Protein AF-A0A524D1U2-F1 (afdb_monomer_lite)

Secondary structure (DSSP, 8-state):
------PPPHHHHHHHHHHHHHHHHHHHHHHHHHHHHHHHHHHHH--TT-HHHHHHHHHHHHHHHHHHHHHHHHHHHHHHTTSSS--HHHHHHHHHHHHHHHHHHHHHHHHHHHHHHHHHHHH-

Sequence (124 aa):
MVKMKYDFGPAEDKIIDGVGIRGLLIGILLIVIAVVDTVHNVLVTGNLYNVHLILSTVQNVLVVVIAIAFILPFADYRQIAKTEGKDIDELMEGMEKMTAGFLLIIIATILTIITEIVRLAVTL

Foldseek 3Di:
DPPPADWDDPVVLVVQLVQLVVQLVVLVVQLVVLVVVLVVLCVVVVDPPPPLSVVSNVLSVLSNVLSVQLNVLSPQSNVLSVDPRHHVVSNVVSVVSNVVSVVSVVVSVVVVVVVVVVVVVVVD

Radius of gyration: 19.48 Å; chains: 1; bounding box: 46×33×58 Å

Structure (mmCIF, N/CA/C/O backbone):
data_AF-A0A524D1U2-F1
#
_entry.id   AF-A0A524D1U2-F1
#
loop_
_atom_site.group_PDB
_atom_site.id
_atom_site.type_symbol
_atom_site.label_atom_id
_atom_site.label_alt_id
_atom_site.label_comp_id
_atom_site.label_asym_id
_atom_site.label_entity_id
_atom_site.label_seq_id
_atom_site.pdbx_PDB_ins_code
_atom_site.Cartn_x
_atom_site.Cartn_y
_atom_site.Cartn_z
_atom_site.occupancy
_atom_site.B_iso_or_equiv
_atom_site.auth_seq_id
_atom_site.auth_comp_id
_atom_site.auth_asym_id
_atom_site.auth_atom_id
_atom_site.pdbx_PDB_model_num
ATOM 1 N N . MET A 1 1 ? -22.165 21.365 25.830 1.00 43.34 1 MET A N 1
ATOM 2 C CA . MET A 1 1 ? -22.985 20.172 25.527 1.00 43.34 1 MET A CA 1
ATOM 3 C C . MET A 1 1 ? -22.104 18.962 25.756 1.00 43.34 1 MET A C 1
ATOM 5 O O . MET A 1 1 ? -21.024 18.920 25.184 1.00 43.34 1 MET A O 1
ATOM 9 N N . VAL A 1 2 ? -22.495 18.049 26.644 1.00 45.88 2 VAL A N 1
ATOM 10 C CA . VAL A 1 2 ? -21.769 16.786 26.844 1.00 45.88 2 VAL A CA 1
ATOM 11 C C . VAL A 1 2 ? -22.022 15.946 25.591 1.00 45.88 2 VAL A C 1
ATOM 13 O O . VAL A 1 2 ? -23.159 15.532 25.375 1.00 45.88 2 VAL A O 1
ATOM 16 N N . LYS A 1 3 ? -21.018 15.776 24.717 1.00 52.34 3 LYS A N 1
ATOM 17 C CA . LYS A 1 3 ? -21.092 14.779 23.639 1.00 52.34 3 LYS A CA 1
ATOM 18 C C . LYS A 1 3 ? -21.228 13.423 24.333 1.00 52.34 3 LYS A C 1
ATOM 20 O O . LYS A 1 3 ? -20.311 13.010 25.039 1.00 52.34 3 LYS A O 1
ATOM 25 N N . MET A 1 4 ? -22.388 12.778 24.218 1.00 52.88 4 MET A N 1
ATOM 26 C CA . MET A 1 4 ? -22.487 11.365 24.570 1.00 52.88 4 MET A CA 1
ATOM 27 C C . MET A 1 4 ? -21.624 10.626 23.552 1.00 52.88 4 MET A C 1
ATOM 29 O O . MET A 1 4 ? -21.999 10.572 22.384 1.00 52.88 4 MET A O 1
ATOM 33 N N . LYS A 1 5 ? -20.450 10.150 23.980 1.00 61.94 5 LYS A N 1
ATOM 34 C CA . LYS A 1 5 ? -19.606 9.280 23.160 1.00 61.94 5 LYS A CA 1
ATOM 35 C C . LYS A 1 5 ? -20.444 8.071 22.753 1.00 61.94 5 LYS A C 1
ATOM 37 O O . LYS A 1 5 ? -20.961 7.368 23.622 1.00 61.94 5 LYS A O 1
ATOM 42 N N . TYR A 1 6 ? -20.644 7.896 21.452 1.00 68.56 6 TYR A N 1
ATOM 43 C CA . TYR A 1 6 ? -21.318 6.721 20.917 1.00 68.56 6 TYR A CA 1
ATOM 44 C C . TYR A 1 6 ? -20.345 5.547 20.964 1.00 68.56 6 TYR A C 1
ATOM 46 O O . TYR A 1 6 ? -19.354 5.553 20.240 1.00 68.56 6 TYR A O 1
ATOM 54 N N . ASP A 1 7 ? -20.622 4.558 21.810 1.00 75.25 7 ASP A N 1
ATOM 55 C CA . ASP A 1 7 ? -19.792 3.360 21.898 1.00 75.25 7 ASP A CA 1
ATOM 56 C C . ASP A 1 7 ? -20.261 2.322 20.873 1.00 75.25 7 ASP A C 1
ATOM 58 O O . ASP A 1 7 ? -21.444 1.964 20.840 1.00 75.25 7 ASP A O 1
ATOM 62 N N . PHE A 1 8 ? -19.343 1.868 20.018 1.00 79.81 8 PHE A N 1
ATOM 63 C CA . PHE A 1 8 ? -19.668 0.922 18.953 1.00 79.81 8 PHE A CA 1
ATOM 64 C C . PHE A 1 8 ? -20.047 -0.444 19.531 1.00 79.81 8 PHE A C 1
ATOM 66 O O . PHE A 1 8 ? -19.413 -0.970 20.446 1.00 79.81 8 PHE A O 1
ATOM 73 N N . GLY A 1 9 ? -21.082 -1.050 18.958 1.00 85.12 9 GLY A N 1
ATOM 74 C CA . GLY A 1 9 ? -21.502 -2.398 19.303 1.00 85.12 9 GLY A CA 1
ATOM 75 C C . GLY A 1 9 ? -20.590 -3.479 18.698 1.00 85.12 9 GLY A C 1
ATOM 76 O O . GLY A 1 9 ? -19.883 -3.241 17.714 1.00 85.12 9 GLY A O 1
ATOM 77 N N . PRO A 1 10 ? -20.691 -4.737 19.172 1.00 86.81 10 PRO A N 1
ATOM 78 C CA . PRO A 1 10 ? -19.849 -5.843 18.693 1.00 86.81 10 PRO A CA 1
ATOM 79 C C . PRO A 1 10 ? -19.935 -6.108 17.180 1.00 86.81 10 PRO A C 1
ATOM 81 O O . PRO A 1 10 ? -18.997 -6.621 16.568 1.00 86.81 10 PRO A O 1
ATOM 84 N N . ALA A 1 11 ? -21.079 -5.798 16.563 1.00 88.56 11 ALA A N 1
ATOM 85 C CA . ALA A 1 11 ? -21.272 -5.952 15.125 1.00 88.56 11 ALA A CA 1
ATOM 86 C C . ALA A 1 11 ? -20.503 -4.892 14.320 1.00 88.56 11 ALA A C 1
ATOM 88 O O . ALA A 1 11 ? -19.917 -5.215 13.287 1.00 88.56 11 ALA A O 1
ATOM 89 N N . GLU A 1 12 ? -20.487 -3.650 14.801 1.00 86.75 12 GLU A N 1
ATOM 90 C CA . GLU A 1 12 ? -19.806 -2.521 14.164 1.00 86.75 12 GLU A CA 1
ATOM 91 C C . GLU A 1 12 ? -18.290 -2.700 14.265 1.00 86.75 12 GLU A C 1
ATOM 93 O O . GLU A 1 12 ? -17.594 -2.614 13.255 1.00 86.75 12 GL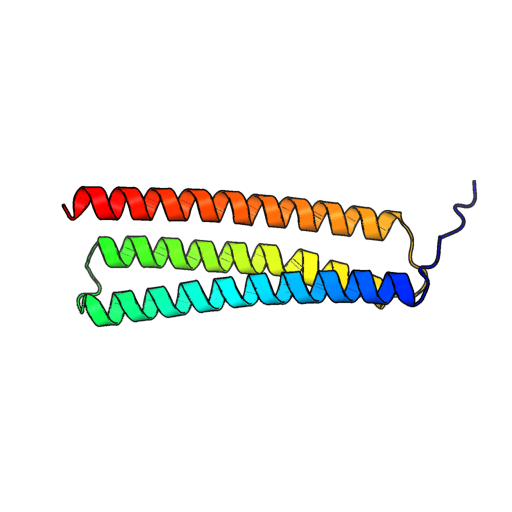U A O 1
ATOM 98 N N . ASP A 1 13 ? -17.798 -3.116 15.432 1.00 88.19 13 ASP A N 1
ATOM 99 C CA . ASP A 1 13 ? -16.389 -3.457 15.648 1.00 88.19 13 ASP A CA 1
ATOM 100 C C . ASP A 1 13 ? -15.880 -4.515 14.677 1.00 88.19 13 ASP A C 1
ATOM 102 O O . ASP A 1 13 ? -14.792 -4.395 14.112 1.00 88.19 13 ASP A O 1
ATOM 106 N N . LYS A 1 14 ? -16.689 -5.551 14.437 1.00 90.50 14 LYS A N 1
ATOM 107 C CA . LYS A 1 14 ? -16.349 -6.611 13.488 1.00 90.50 14 LYS A CA 1
ATOM 108 C C . LYS A 1 14 ? -16.256 -6.086 12.053 1.00 90.50 14 LYS A C 1
ATOM 110 O O . LYS A 1 14 ? -15.431 -6.575 11.280 1.00 90.50 14 LYS A O 1
ATOM 115 N N . ILE A 1 15 ? -17.098 -5.121 11.680 1.00 90.69 15 ILE A N 1
ATOM 116 C CA . ILE A 1 15 ? -17.046 -4.483 10.359 1.00 90.69 15 ILE A CA 1
ATOM 117 C C . ILE A 1 15 ? -15.781 -3.630 10.246 1.00 90.69 15 ILE A C 1
ATOM 119 O O . ILE A 1 15 ? -15.049 -3.784 9.268 1.00 90.69 15 ILE A O 1
ATOM 123 N N . ILE A 1 16 ? -15.496 -2.797 11.248 1.00 89.25 16 ILE A N 1
ATOM 124 C CA . ILE A 1 16 ? -14.317 -1.919 11.291 1.00 89.25 16 ILE A CA 1
ATOM 125 C C . ILE A 1 16 ? -13.028 -2.754 11.222 1.00 89.25 16 ILE A C 1
ATOM 127 O O . ILE A 1 16 ? -12.185 -2.519 10.353 1.00 89.25 16 ILE A O 1
ATOM 131 N N . ASP A 1 17 ? -12.903 -3.796 12.054 1.00 90.94 17 ASP A N 1
ATOM 132 C CA . ASP A 1 17 ? -11.749 -4.708 12.038 1.00 90.94 17 ASP A CA 1
ATOM 133 C C . ASP A 1 17 ? -11.623 -5.432 10.689 1.00 90.94 17 ASP A C 1
ATOM 135 O O . ASP A 1 17 ? -10.533 -5.513 10.120 1.00 90.94 17 ASP A O 1
ATOM 139 N N . GLY A 1 18 ? -12.743 -5.892 10.121 1.00 93.06 18 GLY A N 1
ATOM 140 C CA . GLY A 1 18 ? -12.773 -6.551 8.817 1.00 93.06 18 GLY A CA 1
ATOM 141 C C . GLY A 1 18 ? -12.335 -5.646 7.661 1.00 93.06 18 GLY A C 1
ATOM 142 O O . GLY A 1 18 ? -11.598 -6.088 6.777 1.00 93.06 18 GLY A O 1
ATOM 143 N N . VAL A 1 19 ? -12.757 -4.380 7.661 1.00 91.94 19 VAL A N 1
ATOM 144 C CA . VAL A 1 19 ? -12.325 -3.372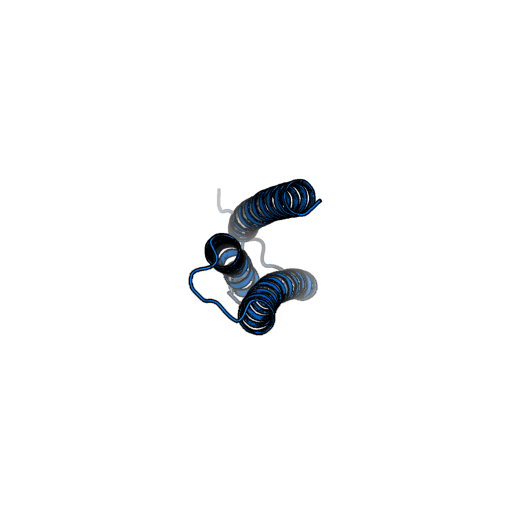 6.679 1.00 91.94 19 VAL A CA 1
ATOM 145 C C . VAL A 1 19 ? -10.834 -3.077 6.839 1.00 91.94 19 VAL A C 1
ATOM 147 O O . VAL A 1 19 ? -10.106 -3.103 5.845 1.00 91.94 19 VAL A O 1
ATOM 150 N N . GLY A 1 20 ? -10.368 -2.898 8.079 1.00 90.81 20 GLY A N 1
ATOM 151 C CA . GLY A 1 20 ? -8.952 -2.737 8.402 1.00 90.81 20 GLY A CA 1
ATOM 152 C C . GLY A 1 20 ? -8.102 -3.883 7.846 1.00 90.81 20 GLY A C 1
ATOM 153 O O . GLY A 1 20 ? -7.175 -3.654 7.072 1.00 90.81 20 GLY A O 1
ATOM 154 N N . ILE A 1 21 ? -8.463 -5.136 8.147 1.00 93.50 21 ILE A N 1
ATOM 155 C CA . ILE A 1 21 ? -7.746 -6.330 7.664 1.00 93.50 21 ILE A CA 1
ATOM 156 C C . ILE A 1 21 ? -7.691 -6.385 6.135 1.00 93.50 21 ILE A C 1
ATOM 158 O O . ILE A 1 21 ? -6.638 -6.682 5.573 1.00 93.50 21 ILE A O 1
ATOM 162 N N . ARG A 1 22 ? -8.798 -6.096 5.443 1.00 93.19 22 ARG A N 1
ATOM 163 C CA . ARG A 1 22 ? -8.831 -6.129 3.973 1.00 93.19 22 ARG A CA 1
ATOM 164 C C . ARG A 1 22 ? -7.876 -5.109 3.359 1.00 93.19 22 ARG A C 1
ATOM 166 O O . ARG A 1 22 ? -7.159 -5.462 2.428 1.00 93.19 22 ARG A O 1
ATOM 173 N N . GLY A 1 23 ? -7.822 -3.886 3.883 1.00 91.19 23 GLY A N 1
ATOM 174 C CA . GLY A 1 23 ? -6.866 -2.892 3.389 1.00 91.19 23 GLY A CA 1
ATOM 175 C C . GLY A 1 23 ? -5.415 -3.267 3.676 1.00 91.19 23 GLY A C 1
ATOM 176 O O . GLY A 1 23 ? -4.574 -3.161 2.787 1.00 91.19 23 GLY A O 1
ATOM 177 N N . LEU A 1 24 ? -5.129 -3.816 4.861 1.00 92.88 24 LEU A N 1
ATOM 178 C CA . LEU A 1 24 ? -3.799 -4.352 5.173 1.00 92.88 24 LEU A CA 1
ATOM 179 C C . LEU A 1 24 ? -3.375 -5.429 4.163 1.00 92.88 24 LEU A C 1
ATOM 181 O O . LEU A 1 24 ? -2.259 -5.386 3.648 1.00 92.88 24 LEU A O 1
ATOM 185 N N . LEU A 1 25 ? -4.273 -6.366 3.837 1.00 93.81 25 LEU A N 1
ATOM 186 C CA . LEU A 1 25 ? -4.010 -7.420 2.854 1.00 93.81 25 LEU A CA 1
ATOM 187 C C . LEU A 1 25 ? -3.755 -6.860 1.450 1.00 93.81 25 LEU A C 1
ATOM 189 O O . LEU A 1 25 ? -2.849 -7.338 0.773 1.00 93.81 25 LEU A O 1
ATOM 193 N N . ILE A 1 26 ? -4.508 -5.841 1.025 1.00 92.00 26 ILE A N 1
ATOM 194 C CA . ILE A 1 26 ? -4.295 -5.172 -0.268 1.00 92.00 26 ILE A CA 1
ATOM 195 C C . ILE A 1 26 ? -2.907 -4.529 -0.315 1.00 92.00 26 ILE A C 1
ATOM 197 O O . ILE A 1 26 ? -2.171 -4.731 -1.278 1.00 92.00 26 ILE A O 1
ATOM 201 N N . GLY A 1 27 ? -2.517 -3.798 0.731 1.00 92.12 27 GLY A N 1
ATOM 202 C CA . GLY A 1 27 ? -1.193 -3.187 0.796 1.00 92.12 27 GLY A CA 1
ATOM 203 C C . GLY A 1 27 ? -0.065 -4.222 0.758 1.00 92.12 27 GLY A C 1
ATOM 204 O O . GLY A 1 27 ? 0.885 -4.074 -0.007 1.00 92.12 27 GLY A O 1
ATOM 205 N N . ILE A 1 28 ? -0.192 -5.314 1.518 1.00 94.69 28 ILE A N 1
ATOM 206 C CA . ILE A 1 28 ? 0.782 -6.417 1.494 1.00 94.69 28 ILE A CA 1
ATOM 207 C C . ILE A 1 28 ? 0.865 -7.035 0.094 1.00 94.69 28 ILE A C 1
ATOM 209 O O . ILE A 1 28 ? 1.963 -7.285 -0.400 1.00 94.69 28 ILE A O 1
ATOM 213 N N . LEU A 1 29 ? -0.274 -7.251 -0.567 1.00 94.31 29 LEU A N 1
ATOM 214 C CA . LEU A 1 29 ? -0.315 -7.803 -1.919 1.00 94.31 29 LEU A CA 1
ATOM 215 C C . LEU A 1 29 ? 0.431 -6.909 -2.920 1.00 94.31 29 LEU A C 1
ATOM 217 O O . LEU A 1 29 ? 1.202 -7.425 -3.725 1.00 94.31 29 LEU A O 1
ATOM 221 N N . LEU A 1 30 ? 0.260 -5.586 -2.843 1.00 91.81 30 LEU A N 1
ATOM 222 C CA . LEU A 1 30 ? 0.983 -4.634 -3.694 1.00 91.81 30 LEU A CA 1
ATOM 223 C C . LEU A 1 30 ? 2.500 -4.709 -3.487 1.00 91.81 30 LEU A C 1
ATOM 225 O O . LEU A 1 30 ? 3.250 -4.705 -4.463 1.00 91.81 30 LEU A O 1
ATOM 229 N N . ILE A 1 31 ? 2.955 -4.838 -2.236 1.00 94.31 31 ILE A N 1
ATOM 230 C CA . ILE A 1 31 ? 4.380 -5.022 -1.923 1.00 94.31 31 ILE A CA 1
ATOM 231 C C . ILE A 1 31 ? 4.897 -6.319 -2.550 1.00 94.31 31 ILE A C 1
ATOM 233 O O . ILE A 1 31 ? 5.940 -6.314 -3.200 1.00 94.31 31 ILE A O 1
ATOM 237 N N . VAL A 1 32 ? 4.164 -7.425 -2.391 1.00 94.62 32 VAL A N 1
ATOM 238 C CA . VAL A 1 32 ? 4.549 -8.723 -2.964 1.00 94.62 32 VAL A CA 1
ATOM 239 C C . VAL A 1 32 ? 4.645 -8.639 -4.487 1.00 94.62 32 VAL A C 1
ATOM 241 O O . VAL A 1 32 ? 5.633 -9.105 -5.048 1.00 94.62 32 VAL A O 1
ATOM 244 N N . ILE A 1 33 ? 3.673 -8.010 -5.153 1.00 91.12 33 ILE A N 1
ATOM 245 C CA . ILE A 1 33 ? 3.682 -7.828 -6.611 1.00 91.12 33 ILE A CA 1
ATOM 246 C C . ILE A 1 33 ? 4.913 -7.028 -7.053 1.00 91.12 33 ILE A C 1
ATOM 248 O O . ILE A 1 33 ? 5.633 -7.477 -7.941 1.00 91.12 33 ILE A O 1
ATOM 252 N N . ALA A 1 34 ? 5.201 -5.894 -6.409 1.00 90.56 34 ALA A N 1
ATOM 253 C CA . ALA A 1 34 ? 6.347 -5.050 -6.754 1.00 90.56 34 ALA A CA 1
ATOM 254 C C . ALA A 1 34 ? 7.695 -5.772 -6.558 1.00 90.56 34 ALA A C 1
ATOM 256 O O . ALA A 1 34 ? 8.615 -5.635 -7.369 1.00 90.56 34 ALA A O 1
ATOM 257 N N . VAL A 1 35 ? 7.818 -6.576 -5.495 1.00 91.06 35 VAL A N 1
ATOM 258 C CA . VAL A 1 35 ? 9.016 -7.390 -5.243 1.00 91.06 35 VAL A CA 1
ATOM 259 C C . VAL A 1 35 ? 9.163 -8.482 -6.301 1.00 91.06 35 VAL A C 1
ATOM 261 O O . VAL A 1 35 ? 10.248 -8.641 -6.859 1.00 91.06 35 VAL A O 1
ATOM 264 N N . VAL A 1 36 ? 8.088 -9.214 -6.605 1.00 92.00 36 VAL A N 1
ATOM 265 C CA . VAL A 1 36 ? 8.097 -10.275 -7.625 1.00 92.00 36 VAL A CA 1
ATOM 266 C C . VAL A 1 36 ? 8.453 -9.710 -8.998 1.00 92.00 36 VAL A C 1
ATOM 268 O O . VAL A 1 36 ? 9.300 -10.286 -9.678 1.00 92.00 36 VAL A O 1
ATOM 271 N N . ASP A 1 37 ? 7.875 -8.572 -9.383 1.00 87.94 37 ASP A N 1
ATOM 272 C CA . ASP A 1 37 ? 8.187 -7.908 -10.651 1.00 87.94 37 ASP A CA 1
ATOM 273 C C . ASP A 1 37 ? 9.653 -7.450 -10.717 1.00 87.94 37 ASP A C 1
ATOM 275 O O . ASP A 1 37 ? 10.343 -7.681 -11.710 1.00 87.94 37 ASP A O 1
ATOM 279 N N . THR A 1 38 ? 10.183 -6.888 -9.627 1.00 88.50 38 THR A N 1
ATOM 280 C CA . THR A 1 38 ? 11.602 -6.506 -9.551 1.00 88.50 38 THR A CA 1
ATOM 281 C C . THR A 1 38 ? 12.513 -7.719 -9.741 1.00 88.50 38 THR A C 1
ATOM 283 O O . THR A 1 38 ? 13.436 -7.680 -10.555 1.00 88.50 38 THR A O 1
ATOM 286 N N . VAL A 1 39 ? 12.240 -8.823 -9.039 1.00 88.19 39 VAL A N 1
ATOM 287 C CA . VAL A 1 39 ? 13.012 -10.069 -9.174 1.00 88.19 39 VAL A CA 1
ATOM 288 C C . VAL A 1 39 ? 12.918 -10.616 -10.598 1.00 88.19 39 VAL A C 1
ATOM 290 O O . VAL A 1 39 ? 13.937 -10.990 -11.177 1.00 88.19 39 VAL A O 1
ATOM 293 N N . HIS A 1 40 ? 11.721 -10.626 -11.187 1.00 85.31 40 HIS A N 1
ATOM 294 C CA . HIS A 1 40 ? 11.512 -11.067 -12.562 1.00 85.31 40 HIS A CA 1
ATOM 295 C C . HIS A 1 40 ? 12.342 -10.240 -13.552 1.00 85.31 40 HIS A C 1
ATOM 297 O O . HIS A 1 40 ? 13.086 -10.807 -14.353 1.00 85.31 40 HIS A O 1
ATOM 303 N N . ASN A 1 41 ? 12.286 -8.910 -13.455 1.00 82.00 41 ASN A N 1
ATOM 304 C CA . ASN A 1 41 ? 13.028 -8.020 -14.343 1.00 82.00 41 ASN A CA 1
ATOM 305 C C . ASN A 1 41 ? 14.548 -8.221 -14.225 1.00 82.00 41 ASN A C 1
ATOM 307 O O . ASN A 1 41 ? 15.229 -8.266 -15.253 1.00 82.00 41 ASN A O 1
ATOM 311 N N . VAL A 1 42 ? 15.079 -8.407 -13.009 1.00 83.62 42 VAL A N 1
ATOM 312 C CA . VAL A 1 42 ? 16.508 -8.700 -12.783 1.00 83.62 42 VAL A CA 1
ATOM 313 C C . VAL A 1 42 ? 16.914 -10.024 -13.438 1.00 83.62 42 VAL A C 1
ATOM 315 O O . VAL A 1 42 ? 17.937 -10.080 -14.122 1.00 83.62 42 VAL A O 1
ATOM 318 N N . LEU A 1 43 ? 16.111 -11.078 -13.262 1.00 84.00 43 LEU A N 1
ATOM 319 C CA . LEU A 1 43 ? 16.400 -12.406 -13.810 1.00 84.00 43 LEU A CA 1
ATOM 320 C C . LEU A 1 43 ? 16.340 -12.440 -15.342 1.00 84.00 43 LEU A C 1
ATOM 322 O O . LEU A 1 43 ? 17.151 -13.122 -15.964 1.00 84.00 43 LEU A O 1
ATOM 326 N N . VAL A 1 44 ? 15.397 -11.716 -15.951 1.00 81.25 44 VAL A N 1
ATOM 327 C CA . VAL A 1 44 ? 15.195 -11.722 -17.409 1.00 81.25 44 VAL A CA 1
ATOM 328 C C . VAL A 1 44 ? 16.224 -10.861 -18.136 1.00 81.25 44 VAL A C 1
ATOM 330 O O . VAL A 1 44 ? 16.726 -11.267 -19.181 1.00 81.25 44 VAL A O 1
ATOM 333 N N . THR A 1 45 ? 16.549 -9.672 -17.619 1.00 77.31 45 THR A N 1
ATOM 334 C CA . THR A 1 45 ? 17.465 -8.767 -18.335 1.00 77.31 45 THR A CA 1
ATOM 335 C C . THR A 1 45 ? 18.935 -9.131 -18.167 1.00 77.31 45 THR A C 1
ATOM 337 O O . THR A 1 45 ? 19.722 -8.818 -19.058 1.00 77.31 45 THR A O 1
ATOM 340 N N . GLY A 1 46 ? 19.336 -9.748 -17.047 1.00 70.06 46 GLY A N 1
ATOM 341 C CA . GLY A 1 46 ? 20.720 -10.179 -16.789 1.00 70.06 46 GLY A CA 1
ATOM 342 C C . GLY A 1 46 ? 21.774 -9.057 -16.764 1.00 70.06 46 GLY A C 1
ATOM 343 O O . GLY A 1 46 ? 22.951 -9.322 -16.530 1.00 70.06 46 GLY A O 1
ATOM 344 N N . ASN A 1 47 ? 21.372 -7.802 -16.992 1.00 73.19 47 ASN A N 1
ATOM 345 C CA . ASN A 1 47 ? 22.229 -6.629 -17.065 1.00 73.19 47 ASN A CA 1
ATOM 346 C C . ASN A 1 47 ? 21.670 -5.527 -16.160 1.00 73.19 47 ASN A C 1
ATOM 348 O O . ASN A 1 47 ? 20.689 -4.860 -16.496 1.00 73.19 47 ASN A O 1
ATOM 352 N N . LEU A 1 48 ? 22.346 -5.315 -15.030 1.00 66.88 48 LEU A N 1
ATOM 353 C CA . LEU A 1 48 ? 21.955 -4.351 -14.001 1.00 66.88 48 LEU A CA 1
ATOM 354 C C . LEU A 1 48 ? 22.014 -2.885 -14.468 1.00 66.88 48 LEU A C 1
ATOM 356 O O . LEU A 1 48 ? 21.424 -2.018 -13.831 1.00 66.88 48 LEU A O 1
ATOM 360 N N . TYR A 1 49 ? 22.690 -2.606 -15.587 1.00 69.56 49 TYR A N 1
ATOM 361 C CA . TYR A 1 49 ? 22.823 -1.264 -16.162 1.00 69.56 49 TYR A CA 1
ATOM 362 C C . TYR A 1 49 ? 21.811 -0.978 -17.271 1.00 69.56 49 TYR A C 1
ATOM 364 O O . TYR A 1 49 ? 21.894 0.052 -17.942 1.00 69.56 49 TYR A O 1
ATOM 372 N N . ASN A 1 50 ? 20.846 -1.873 -17.486 1.00 76.38 50 ASN A N 1
ATOM 373 C CA . ASN A 1 50 ? 19.762 -1.604 -18.410 1.00 76.38 50 ASN A CA 1
ATOM 374 C C . ASN A 1 50 ? 18.888 -0.465 -17.853 1.00 76.38 50 ASN A C 1
ATOM 376 O O . ASN A 1 50 ? 18.281 -0.603 -16.792 1.00 76.38 50 ASN A O 1
ATOM 380 N N . VAL A 1 51 ? 18.803 0.651 -18.585 1.00 74.25 51 VAL A N 1
ATOM 381 C CA . VAL A 1 51 ? 17.966 1.816 -18.236 1.00 74.25 51 VAL A CA 1
ATOM 382 C C . VAL A 1 51 ? 16.529 1.392 -17.924 1.00 74.25 51 VAL A C 1
ATOM 384 O O . VAL A 1 51 ? 15.909 1.931 -17.011 1.00 74.25 51 VAL A O 1
ATOM 387 N N . HIS A 1 52 ? 16.021 0.375 -18.622 1.00 72.44 52 HIS A N 1
ATOM 388 C CA . HIS A 1 52 ? 14.693 -0.167 -18.382 1.00 72.44 52 HIS A CA 1
ATOM 389 C C . HIS A 1 52 ? 14.552 -0.817 -16.997 1.00 72.44 52 HIS A C 1
ATOM 391 O O . HIS A 1 52 ? 13.579 -0.550 -16.298 1.00 72.44 52 HIS A O 1
ATOM 397 N N . LEU A 1 53 ? 15.546 -1.608 -16.578 1.00 77.25 53 LEU A N 1
ATOM 398 C CA . LEU A 1 53 ? 15.570 -2.225 -15.251 1.00 77.25 53 LEU A CA 1
ATOM 399 C C . LEU A 1 53 ? 15.652 -1.165 -14.148 1.00 77.25 53 LEU A C 1
ATOM 401 O O . LEU A 1 53 ? 15.008 -1.297 -13.111 1.00 77.25 53 LEU A O 1
ATOM 405 N N . ILE A 1 54 ? 16.431 -0.104 -14.369 1.00 80.25 54 ILE A N 1
ATOM 406 C CA . ILE A 1 54 ? 16.555 0.998 -13.409 1.00 80.25 54 ILE A CA 1
ATOM 407 C C . ILE A 1 54 ? 15.202 1.701 -13.241 1.00 80.25 54 ILE A C 1
ATOM 409 O O . ILE A 1 54 ? 14.757 1.902 -12.112 1.00 80.25 54 ILE A O 1
ATOM 413 N N . LEU A 1 55 ? 14.523 2.029 -14.344 1.00 80.00 55 LEU A N 1
ATOM 414 C CA . LEU A 1 55 ? 13.214 2.687 -14.309 1.00 80.00 55 LEU A CA 1
ATOM 415 C C . LEU A 1 55 ? 12.137 1.809 -13.656 1.00 80.00 55 LEU A C 1
ATOM 417 O O . LEU A 1 55 ? 11.408 2.303 -12.794 1.00 80.00 55 LEU A O 1
ATOM 421 N N . SER A 1 56 ? 12.064 0.518 -14.000 1.00 81.00 56 SER A N 1
ATOM 422 C CA . SER A 1 56 ? 11.093 -0.397 -13.384 1.00 81.00 56 SER A CA 1
ATOM 423 C C . SER A 1 56 ? 11.370 -0.605 -11.895 1.00 81.00 56 SER A C 1
ATOM 425 O O . SER A 1 56 ? 10.445 -0.592 -11.087 1.00 81.00 56 SER A O 1
ATOM 427 N N . THR A 1 57 ? 12.642 -0.687 -11.496 1.00 85.62 57 THR A N 1
ATOM 428 C CA . THR A 1 57 ? 13.023 -0.792 -10.080 1.00 85.62 57 THR A CA 1
ATOM 429 C C . THR A 1 57 ? 12.607 0.454 -9.300 1.00 85.62 57 THR A C 1
ATOM 431 O O . THR A 1 57 ? 12.015 0.333 -8.230 1.00 85.62 57 THR A O 1
ATOM 434 N N . VAL A 1 58 ? 12.859 1.657 -9.829 1.00 87.06 58 VAL A N 1
ATOM 435 C CA . VAL A 1 58 ? 12.430 2.914 -9.188 1.00 87.06 58 VAL A CA 1
ATOM 436 C C . VAL A 1 58 ? 10.907 2.965 -9.048 1.00 87.06 58 VAL A C 1
ATOM 438 O O . VAL A 1 58 ? 10.402 3.312 -7.980 1.00 87.06 58 VAL A O 1
ATOM 441 N N . GLN A 1 59 ? 10.170 2.570 -10.086 1.00 86.12 59 GLN A N 1
ATOM 442 C CA . GLN A 1 59 ? 8.713 2.475 -10.027 1.00 86.12 59 GLN A CA 1
ATOM 443 C C . GLN A 1 59 ? 8.246 1.482 -8.956 1.00 86.12 59 GLN A C 1
ATOM 445 O O . GLN A 1 59 ? 7.382 1.822 -8.151 1.00 86.12 59 GLN A O 1
ATOM 450 N N . ASN A 1 60 ? 8.830 0.286 -8.892 1.00 89.44 60 ASN A N 1
ATOM 451 C CA . ASN A 1 60 ? 8.466 -0.722 -7.897 1.00 89.44 60 ASN A CA 1
ATOM 452 C C . ASN A 1 60 ? 8.766 -0.256 -6.469 1.00 89.44 60 ASN A C 1
ATOM 454 O O . ASN A 1 60 ? 7.961 -0.488 -5.567 1.00 89.44 60 ASN A O 1
ATOM 458 N N . VAL A 1 61 ? 9.864 0.475 -6.256 1.00 91.44 61 VAL A N 1
ATOM 459 C CA . VAL A 1 61 ? 10.149 1.119 -4.964 1.00 91.44 61 VAL A CA 1
ATOM 460 C C . VAL A 1 61 ? 9.058 2.132 -4.609 1.00 91.44 61 VAL A C 1
ATOM 462 O O . VAL A 1 61 ? 8.576 2.129 -3.478 1.00 91.44 61 VAL A O 1
ATOM 465 N N . LEU A 1 62 ? 8.613 2.961 -5.559 1.00 89.81 62 LEU A N 1
ATOM 466 C CA . LEU A 1 62 ? 7.508 3.898 -5.328 1.00 89.81 62 LEU A CA 1
ATOM 467 C C . LEU A 1 62 ? 6.201 3.173 -4.987 1.00 89.81 62 LEU A C 1
ATOM 469 O O . LEU A 1 62 ? 5.509 3.583 -4.057 1.00 89.81 62 LEU A O 1
ATOM 473 N N . VAL A 1 63 ? 5.885 2.075 -5.679 1.00 90.31 63 VAL A N 1
ATOM 474 C CA . VAL A 1 63 ? 4.711 1.243 -5.373 1.00 90.31 63 VAL A CA 1
ATOM 475 C C . VAL A 1 63 ? 4.793 0.693 -3.950 1.00 90.31 63 VAL A C 1
ATOM 477 O O . VAL A 1 63 ? 3.804 0.762 -3.224 1.00 90.31 63 VAL A O 1
ATOM 480 N N . VAL A 1 64 ? 5.962 0.219 -3.509 1.00 92.94 64 VAL A N 1
ATOM 481 C CA . VAL A 1 64 ? 6.168 -0.246 -2.127 1.00 92.94 64 VAL A CA 1
ATOM 482 C C . VAL A 1 64 ? 5.951 0.885 -1.122 1.00 92.94 64 VAL A C 1
ATOM 484 O O . VAL A 1 64 ? 5.243 0.692 -0.136 1.00 92.94 64 VAL A O 1
ATOM 487 N N . VAL A 1 65 ? 6.505 2.076 -1.369 1.00 92.81 65 VAL A N 1
ATOM 488 C CA . VAL A 1 65 ? 6.316 3.244 -0.490 1.00 92.81 65 VAL A CA 1
ATOM 489 C C . VAL A 1 65 ? 4.836 3.615 -0.384 1.00 92.81 65 VAL A C 1
ATOM 491 O O . VAL A 1 65 ? 4.334 3.834 0.718 1.00 92.81 65 VAL A O 1
ATOM 494 N N . ILE A 1 66 ? 4.118 3.633 -1.508 1.00 91.69 66 ILE A N 1
ATOM 495 C CA . ILE A 1 66 ? 2.685 3.940 -1.537 1.00 91.69 66 ILE A CA 1
ATOM 496 C C . ILE A 1 66 ? 1.875 2.846 -0.839 1.00 91.69 66 ILE A C 1
ATOM 498 O O . ILE A 1 66 ? 0.960 3.156 -0.079 1.00 91.69 66 ILE A O 1
ATOM 502 N N . ALA A 1 67 ? 2.229 1.575 -1.027 1.00 92.38 67 ALA A N 1
ATOM 503 C CA . ALA A 1 67 ? 1.585 0.465 -0.341 1.00 92.38 67 ALA A CA 1
ATOM 504 C C . ALA A 1 67 ? 1.779 0.548 1.182 1.00 92.38 67 ALA A C 1
ATOM 506 O O . ALA A 1 67 ? 0.826 0.341 1.926 1.00 92.38 67 ALA A O 1
ATOM 507 N N . ILE A 1 68 ? 2.970 0.923 1.661 1.00 92.19 68 ILE A N 1
ATOM 508 C CA . ILE A 1 68 ? 3.218 1.163 3.092 1.00 92.19 68 ILE A CA 1
ATOM 509 C C . ILE A 1 68 ? 2.387 2.351 3.592 1.00 92.19 68 ILE A C 1
ATOM 511 O O . ILE A 1 68 ? 1.716 2.237 4.617 1.00 92.19 68 ILE A O 1
ATOM 515 N N . ALA A 1 69 ? 2.377 3.467 2.857 1.00 91.25 69 ALA A N 1
ATOM 516 C CA . ALA A 1 69 ? 1.564 4.635 3.197 1.00 91.25 69 ALA A CA 1
ATOM 517 C C . ALA A 1 69 ? 0.059 4.315 3.222 1.00 91.25 69 ALA A C 1
ATOM 519 O O . ALA A 1 69 ? -0.676 4.903 4.007 1.00 91.25 69 ALA A O 1
ATOM 520 N N . PHE A 1 70 ? -0.391 3.358 2.408 1.00 91.19 70 PHE A N 1
ATOM 521 C CA . PHE A 1 70 ? -1.754 2.838 2.420 1.00 91.19 70 PHE A CA 1
ATOM 522 C C . PHE A 1 70 ? -2.031 1.912 3.610 1.00 91.19 70 PHE A C 1
ATOM 524 O O . PHE A 1 70 ? -3.107 1.977 4.188 1.00 91.19 70 PHE A O 1
ATOM 531 N N . ILE A 1 71 ? -1.080 1.067 4.009 1.00 93.19 71 ILE A N 1
ATOM 532 C CA . ILE A 1 71 ? -1.229 0.134 5.140 1.00 93.19 71 ILE A CA 1
ATOM 533 C C . ILE A 1 71 ? -1.462 0.882 6.456 1.00 93.19 71 ILE A C 1
ATOM 535 O O . ILE A 1 71 ? -2.294 0.452 7.254 1.00 93.19 71 ILE A O 1
ATOM 539 N N . LEU A 1 72 ? -0.746 1.988 6.680 1.00 89.81 72 LEU A N 1
ATOM 540 C CA . LEU A 1 72 ? -0.751 2.712 7.957 1.00 89.81 72 LEU A CA 1
ATOM 541 C C . LEU A 1 72 ? -2.164 3.174 8.385 1.00 89.81 72 LEU A C 1
ATOM 543 O O . LEU A 1 72 ? -2.607 2.742 9.448 1.00 89.81 72 LEU A O 1
ATOM 547 N N . PRO A 1 73 ? -2.942 3.913 7.563 1.00 90.62 73 PRO A N 1
ATOM 548 C CA . PRO A 1 73 ? -4.322 4.272 7.891 1.00 90.62 73 PRO A CA 1
ATOM 549 C C . PRO A 1 73 ? -5.225 3.089 8.234 1.00 90.62 73 PRO A C 1
ATOM 551 O O . PRO A 1 73 ? -6.097 3.214 9.084 1.00 90.62 73 PRO A O 1
ATOM 554 N N . PHE A 1 74 ? -5.041 1.936 7.585 1.00 90.50 74 PHE A N 1
ATOM 555 C CA . PHE A 1 74 ? -5.865 0.752 7.839 1.00 90.50 74 PHE A CA 1
ATOM 556 C C . PHE A 1 74 ? -5.447 0.008 9.106 1.00 90.50 74 PHE A C 1
ATOM 558 O O . PHE A 1 74 ? -6.298 -0.596 9.760 1.00 90.50 74 PHE A O 1
ATOM 565 N N . ALA A 1 75 ? -4.161 0.052 9.465 1.00 88.62 75 ALA A N 1
ATOM 566 C CA . ALA A 1 75 ? -3.679 -0.434 10.753 1.00 88.62 75 ALA A CA 1
ATOM 567 C C . ALA A 1 75 ? -4.269 0.407 11.894 1.00 88.62 75 ALA A C 1
ATOM 569 O O . ALA A 1 75 ? -4.826 -0.159 12.837 1.00 88.62 75 ALA A O 1
ATOM 570 N N . ASP A 1 76 ? -4.222 1.733 11.749 1.00 87.12 76 ASP A N 1
ATOM 571 C CA . ASP A 1 76 ? -4.777 2.688 12.712 1.00 87.12 76 ASP A CA 1
ATOM 572 C C . ASP A 1 76 ? -6.302 2.542 12.813 1.00 87.12 76 ASP A C 1
ATOM 574 O O . ASP A 1 76 ? -6.850 2.400 13.904 1.00 87.12 76 ASP A O 1
ATOM 578 N N . TYR A 1 77 ? -6.999 2.464 11.674 1.00 88.12 77 TYR A N 1
ATOM 579 C CA . TYR A 1 77 ? -8.448 2.253 11.623 1.00 88.12 77 TYR A CA 1
ATOM 580 C C . TYR A 1 77 ? -8.869 0.953 12.314 1.00 88.12 77 TYR A C 1
ATOM 582 O O . TYR A 1 77 ? -9.849 0.906 13.054 1.00 88.12 77 TYR A O 1
ATOM 590 N N . ARG A 1 78 ? -8.089 -0.116 12.135 1.00 87.75 78 ARG A N 1
ATOM 591 C CA . ARG A 1 78 ? -8.313 -1.386 12.828 1.00 87.75 78 ARG A CA 1
ATOM 592 C C . ARG A 1 78 ? -8.137 -1.259 14.343 1.00 87.75 78 ARG A C 1
ATOM 594 O O . ARG A 1 78 ? -8.795 -1.978 15.094 1.00 87.75 78 ARG A O 1
ATOM 601 N N . GLN A 1 79 ? -7.245 -0.387 14.805 1.00 85.12 79 GLN A N 1
ATOM 602 C CA . GLN A 1 79 ? -7.037 -0.155 16.232 1.00 85.12 79 GLN A CA 1
ATOM 603 C C . GLN A 1 79 ? -8.260 0.502 16.885 1.00 85.12 79 GLN A C 1
ATOM 605 O O . GLN A 1 79 ? -8.560 0.168 18.028 1.00 85.12 79 GLN A O 1
ATOM 610 N N . ILE A 1 80 ? -9.028 1.317 16.150 1.00 84.06 80 ILE A N 1
ATOM 611 C CA . ILE A 1 80 ? -10.288 1.917 16.634 1.00 84.06 80 ILE A CA 1
ATOM 612 C C . ILE A 1 80 ? -11.275 0.833 17.093 1.00 84.06 80 ILE A C 1
ATOM 614 O O . ILE A 1 80 ? -11.887 0.961 18.149 1.00 84.06 80 ILE A O 1
AT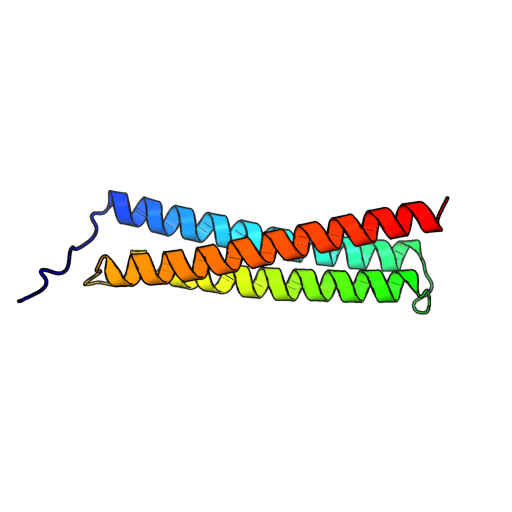OM 618 N N . ALA A 1 81 ? -11.358 -0.300 16.384 1.00 80.00 81 ALA A N 1
ATOM 619 C CA . ALA A 1 81 ? -12.213 -1.423 16.786 1.00 80.00 81 ALA A CA 1
ATOM 620 C C . ALA A 1 81 ? -11.816 -2.056 18.138 1.00 80.00 81 ALA A C 1
ATOM 622 O O . ALA A 1 81 ? -12.604 -2.795 18.729 1.00 80.00 81 ALA A O 1
ATOM 623 N N . LYS A 1 82 ? -10.604 -1.790 18.641 1.00 79.25 82 LYS A N 1
ATOM 624 C CA . LYS A 1 82 ? -10.026 -2.425 19.837 1.00 79.25 82 LYS A CA 1
ATOM 625 C C . LYS A 1 82 ? -9.882 -1.488 21.042 1.00 79.25 82 LYS A C 1
ATOM 627 O O . LYS A 1 82 ? -9.566 -1.978 22.121 1.00 79.25 82 LYS A O 1
ATOM 632 N N . THR A 1 83 ? -10.078 -0.182 20.873 1.00 77.69 83 THR A N 1
ATOM 633 C CA . THR A 1 83 ? -9.909 0.824 21.939 1.00 77.69 83 THR A CA 1
ATOM 634 C C . THR A 1 83 ? -11.236 1.075 22.658 1.00 77.69 83 THR A C 1
ATOM 636 O O . THR A 1 83 ? -12.251 1.207 21.997 1.00 77.69 83 THR A O 1
ATOM 639 N N . GLU A 1 84 ? -11.271 1.150 23.991 1.00 61.62 84 GLU A N 1
ATOM 640 C CA . GLU A 1 84 ? -12.503 1.470 24.741 1.00 61.62 84 GLU A CA 1
ATOM 641 C C . GLU A 1 84 ? -12.821 2.980 24.724 1.00 61.62 84 GLU A C 1
ATOM 643 O O . GLU A 1 84 ? -11.915 3.812 24.775 1.00 61.62 84 GLU A O 1
ATOM 648 N N . GLY A 1 85 ? -14.111 3.349 24.705 1.00 57.91 85 GLY A N 1
ATOM 649 C CA . GLY A 1 85 ? -14.552 4.754 24.715 1.00 57.91 85 GLY A CA 1
ATOM 650 C C . GLY A 1 85 ? -14.562 5.411 23.333 1.00 57.91 85 GLY A C 1
ATOM 651 O O . GLY A 1 85 ? -14.212 6.591 23.210 1.00 57.91 85 GLY A 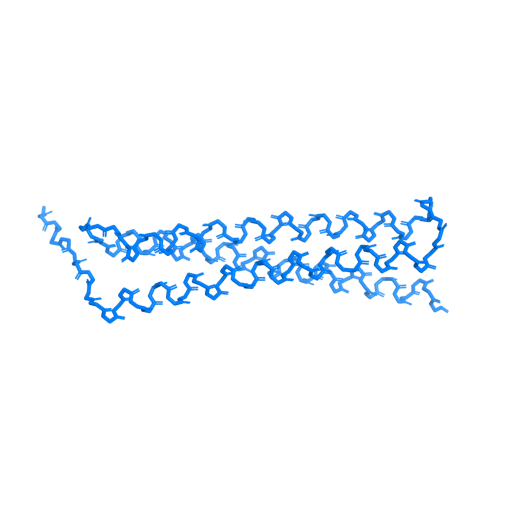O 1
ATOM 652 N N . LYS A 1 86 ? -14.945 4.632 22.321 1.00 65.94 86 LYS A N 1
ATOM 653 C CA . LYS A 1 86 ? -14.951 4.994 20.903 1.00 65.94 86 LYS A CA 1
ATOM 654 C C . LYS A 1 86 ? -15.919 6.154 20.652 1.00 65.94 86 LYS A C 1
ATOM 656 O O . LYS A 1 86 ? -16.877 6.347 21.397 1.00 65.94 86 LYS A O 1
ATOM 661 N N . ASP A 1 87 ? -15.646 6.959 19.633 1.00 71.19 87 ASP A N 1
ATOM 662 C CA . ASP A 1 87 ? -16.565 8.003 19.176 1.00 71.19 87 ASP A CA 1
ATOM 663 C C . ASP A 1 87 ? -16.544 8.062 17.646 1.00 71.19 87 ASP A C 1
ATOM 665 O O . ASP A 1 87 ? -15.571 7.672 16.996 1.00 71.19 87 ASP A O 1
ATOM 669 N N . ILE A 1 88 ? -17.624 8.574 17.066 1.00 81.81 88 ILE A N 1
ATOM 670 C CA . ILE A 1 88 ? -17.783 8.761 15.624 1.00 81.81 88 ILE A CA 1
ATOM 671 C C . ILE A 1 88 ? -16.669 9.656 15.064 1.00 81.81 88 ILE A C 1
ATOM 673 O O . ILE A 1 88 ? -16.237 9.446 13.934 1.00 81.81 88 ILE A O 1
ATOM 677 N N . ASP A 1 89 ? -16.156 10.601 15.854 1.00 84.06 89 ASP A N 1
ATOM 678 C CA . ASP A 1 89 ? -15.058 11.482 15.445 1.00 84.06 89 ASP A CA 1
ATOM 679 C C . ASP A 1 89 ? -13.777 10.690 15.087 1.00 84.06 89 ASP A C 1
ATOM 681 O O . ASP A 1 89 ? -13.163 10.957 14.055 1.00 84.06 89 ASP A O 1
ATOM 685 N N . GLU A 1 90 ? -13.406 9.671 15.876 1.00 83.88 90 GLU A N 1
ATOM 686 C CA . GLU A 1 90 ? -12.222 8.831 15.604 1.00 83.88 90 GLU A CA 1
ATOM 687 C C . GLU A 1 90 ? -12.420 7.983 14.342 1.00 83.88 90 GLU A C 1
ATOM 689 O O . GLU A 1 90 ? -11.511 7.838 13.521 1.00 83.88 90 GLU A O 1
ATOM 694 N N . LEU A 1 91 ? -13.636 7.458 14.155 1.00 85.62 91 LEU A N 1
ATOM 695 C CA . LEU A 1 91 ? -14.003 6.715 12.952 1.00 85.62 91 LEU A CA 1
ATOM 696 C C . LEU A 1 91 ? -13.885 7.596 11.703 1.00 85.62 91 LEU A C 1
ATOM 698 O O . LEU A 1 91 ? -13.326 7.156 10.698 1.00 85.62 91 LEU A O 1
ATOM 702 N N . MET A 1 92 ? -14.393 8.829 11.770 1.00 88.62 92 MET A N 1
ATOM 703 C CA . MET A 1 92 ? -14.341 9.791 10.670 1.00 88.62 92 MET A CA 1
ATOM 704 C C . MET A 1 92 ? -12.898 10.162 10.319 1.00 88.62 92 MET A C 1
ATOM 706 O O . MET A 1 92 ? -12.539 10.119 9.144 1.00 88.62 92 MET A O 1
ATOM 710 N N . GLU A 1 93 ? -12.048 10.425 11.316 1.00 89.12 93 GLU A N 1
ATOM 711 C CA . GLU A 1 93 ? -10.621 10.687 11.089 1.00 89.12 93 GLU A CA 1
ATOM 712 C C . GLU A 1 93 ? -9.929 9.489 10.415 1.00 89.12 93 GLU A C 1
ATOM 714 O O . GLU A 1 93 ? -9.171 9.644 9.451 1.00 89.12 93 GLU A O 1
ATOM 719 N N . GLY A 1 94 ? -10.215 8.269 10.879 1.00 87.88 94 GLY A N 1
ATOM 720 C CA . GLY A 1 94 ? -9.703 7.049 10.262 1.00 87.88 94 GLY A CA 1
ATOM 721 C C . GLY A 1 94 ? -10.164 6.884 8.809 1.00 87.88 94 GLY A C 1
ATOM 722 O O . GLY A 1 94 ? -9.355 6.580 7.930 1.00 87.88 94 GLY A O 1
ATOM 723 N N . MET A 1 95 ? -11.442 7.150 8.526 1.00 90.06 95 MET A N 1
ATOM 724 C CA . MET A 1 95 ? -12.004 7.092 7.172 1.00 90.06 95 MET A CA 1
ATOM 725 C C . MET A 1 95 ? -11.406 8.147 6.231 1.00 90.06 95 MET A C 1
ATOM 727 O O . MET A 1 95 ? -11.161 7.847 5.059 1.00 90.06 95 MET A O 1
ATOM 731 N N . GLU A 1 96 ? -11.127 9.359 6.712 1.00 92.56 96 GLU A N 1
ATOM 732 C CA . GLU A 1 96 ? -10.439 10.395 5.932 1.00 92.56 96 GLU A CA 1
ATOM 733 C C . GLU A 1 96 ? -9.023 9.950 5.547 1.00 92.56 96 GLU A C 1
ATOM 735 O O . GLU A 1 96 ? -8.647 10.010 4.371 1.00 92.56 96 GLU A O 1
ATOM 740 N N . LYS A 1 97 ? -8.260 9.406 6.504 1.00 90.75 97 LYS A N 1
ATOM 741 C CA . LYS A 1 97 ? -6.918 8.860 6.244 1.00 90.75 97 LYS A CA 1
ATOM 742 C C . LYS A 1 97 ? -6.958 7.691 5.258 1.00 90.75 97 LYS A C 1
ATOM 744 O O . LYS A 1 97 ? -6.138 7.633 4.342 1.00 90.75 97 LYS A O 1
ATOM 749 N N . MET A 1 98 ? -7.925 6.781 5.395 1.00 91.81 98 MET A N 1
ATOM 750 C CA . MET A 1 98 ? -8.125 5.686 4.437 1.00 91.81 98 MET A CA 1
ATOM 751 C C . MET A 1 98 ? -8.451 6.208 3.036 1.00 91.81 98 MET A C 1
ATOM 753 O O . MET A 1 98 ? -7.929 5.688 2.052 1.00 91.81 98 MET A O 1
ATOM 757 N N . THR A 1 99 ? -9.283 7.247 2.935 1.00 91.62 99 THR A N 1
ATOM 758 C CA . THR A 1 99 ? -9.647 7.879 1.658 1.00 91.62 99 THR A CA 1
ATOM 759 C C . THR A 1 99 ? -8.422 8.488 0.978 1.00 91.62 99 THR A C 1
ATOM 761 O O . THR A 1 99 ? -8.202 8.258 -0.212 1.00 91.62 99 THR A O 1
ATOM 764 N N . ALA A 1 100 ? -7.573 9.191 1.734 1.00 89.12 100 ALA A N 1
ATOM 765 C CA . ALA A 1 100 ? -6.293 9.685 1.233 1.00 89.12 100 ALA A CA 1
ATOM 766 C C . ALA A 1 100 ? -5.383 8.534 0.763 1.00 89.12 100 ALA A C 1
ATOM 768 O O . ALA A 1 100 ? -4.784 8.614 -0.310 1.00 89.12 100 ALA A O 1
ATOM 769 N N . GLY A 1 101 ? -5.341 7.426 1.510 1.00 88.81 101 GLY A N 1
ATOM 770 C CA . GLY A 1 101 ? -4.634 6.212 1.105 1.00 88.81 101 GLY A CA 1
ATOM 771 C C . GLY A 1 101 ? -5.145 5.639 -0.223 1.00 88.81 101 GLY A C 1
ATOM 772 O O . GLY A 1 101 ? -4.349 5.327 -1.110 1.00 88.81 101 GLY A O 1
ATOM 773 N N . PHE A 1 102 ? -6.464 5.524 -0.400 1.00 89.19 102 PHE A N 1
ATOM 774 C CA . PHE A 1 102 ? -7.050 5.063 -1.662 1.00 89.19 102 PHE A CA 1
ATOM 775 C C . PHE A 1 102 ? -6.697 5.983 -2.831 1.00 89.19 102 PHE A C 1
ATOM 777 O O . PHE A 1 102 ? -6.385 5.493 -3.915 1.00 89.19 102 PHE A O 1
ATOM 784 N N . LEU A 1 103 ? -6.689 7.301 -2.615 1.00 90.69 103 LEU A N 1
ATOM 785 C CA . LEU A 1 103 ? -6.275 8.262 -3.635 1.00 90.69 103 LEU A CA 1
ATOM 786 C C . LEU A 1 103 ? -4.818 8.032 -4.068 1.00 90.69 103 LEU A C 1
ATOM 788 O O . LEU A 1 103 ? -4.532 8.040 -5.266 1.00 90.69 103 LEU A O 1
ATOM 792 N N . LEU A 1 104 ? -3.913 7.758 -3.123 1.00 87.50 104 LEU A N 1
ATOM 793 C CA . LEU A 1 104 ? -2.520 7.423 -3.434 1.00 87.50 104 LEU A CA 1
ATOM 794 C C . LEU A 1 104 ? -2.409 6.143 -4.272 1.00 87.50 104 LEU A C 1
ATOM 796 O O . LEU A 1 104 ? -1.660 6.129 -5.248 1.00 87.50 104 LEU A O 1
ATOM 800 N N . ILE A 1 105 ? -3.179 5.095 -3.952 1.00 87.75 105 ILE A N 1
ATOM 801 C CA . ILE A 1 105 ? -3.219 3.865 -4.765 1.00 87.75 105 ILE A CA 1
ATOM 802 C C . ILE A 1 105 ? -3.729 4.149 -6.177 1.00 87.75 105 ILE A C 1
ATOM 804 O O . ILE A 1 105 ? -3.167 3.626 -7.141 1.00 87.75 105 ILE A O 1
ATOM 808 N N . ILE A 1 106 ? -4.775 4.964 -6.324 1.00 89.75 106 ILE A N 1
ATOM 809 C CA . ILE A 1 106 ? -5.318 5.319 -7.641 1.00 89.75 106 ILE A CA 1
ATOM 810 C C . ILE A 1 106 ? -4.245 6.029 -8.471 1.00 89.75 106 ILE A C 1
ATOM 812 O O . ILE A 1 106 ? -3.992 5.635 -9.609 1.00 89.75 106 ILE A O 1
ATOM 816 N N . ILE A 1 107 ? -3.564 7.019 -7.889 1.00 87.56 107 ILE A N 1
ATOM 817 C CA . ILE A 1 107 ? -2.473 7.741 -8.553 1.00 87.56 107 ILE A CA 1
ATOM 818 C C . ILE A 1 107 ? -1.339 6.777 -8.934 1.00 87.56 107 ILE A C 1
ATOM 820 O O . ILE A 1 107 ? -0.894 6.786 -10.080 1.00 87.56 107 ILE A O 1
ATOM 824 N N . ALA A 1 108 ? -0.909 5.904 -8.019 1.00 85.38 108 ALA A N 1
ATOM 825 C CA . ALA A 1 108 ? 0.136 4.909 -8.278 1.00 85.38 108 ALA A CA 1
ATOM 826 C C . ALA A 1 108 ? -0.232 3.953 -9.417 1.00 85.38 108 ALA A C 1
ATOM 828 O O . ALA A 1 108 ? 0.605 3.620 -10.258 1.00 85.38 108 ALA A O 1
ATOM 829 N N . THR A 1 109 ? -1.495 3.530 -9.451 1.00 87.12 109 THR A N 1
ATOM 830 C CA . THR A 1 109 ? -2.034 2.631 -10.474 1.00 87.12 109 THR A CA 1
ATOM 831 C C . THR A 1 109 ? -2.026 3.309 -11.839 1.00 87.12 109 THR A C 1
ATOM 833 O O . THR A 1 109 ? -1.558 2.721 -12.810 1.00 87.12 109 THR A O 1
ATOM 836 N N . ILE A 1 110 ? -2.474 4.567 -11.917 1.00 88.56 110 ILE A N 1
ATOM 837 C CA . ILE A 1 110 ? -2.442 5.357 -13.155 1.00 88.56 110 ILE A CA 1
ATOM 838 C C . ILE A 1 110 ? -1.001 5.520 -13.651 1.00 88.56 110 ILE A C 1
ATOM 840 O O . ILE A 1 110 ? -0.735 5.272 -14.824 1.00 88.56 110 ILE A O 1
ATOM 844 N N . LEU A 1 111 ? -0.067 5.886 -12.766 1.00 84.00 111 LEU A N 1
ATOM 845 C CA . LEU A 1 111 ? 1.349 6.024 -13.122 1.00 84.00 111 LEU A CA 1
ATOM 846 C C . LEU A 1 111 ? 1.929 4.707 -13.643 1.00 84.00 111 LEU A C 1
ATOM 848 O O . LEU A 1 111 ? 2.575 4.702 -14.684 1.00 84.00 111 LEU A O 1
ATOM 852 N N . THR A 1 112 ? 1.632 3.592 -12.974 1.00 83.25 112 THR A N 1
ATOM 853 C CA . THR A 1 112 ? 2.066 2.251 -13.392 1.00 83.25 112 THR A CA 1
ATOM 854 C C . THR A 1 112 ? 1.553 1.903 -14.790 1.00 83.25 112 THR A C 1
ATOM 856 O O . THR A 1 112 ? 2.328 1.467 -15.637 1.00 83.25 112 THR A O 1
ATOM 859 N N . ILE A 1 113 ? 0.267 2.148 -15.064 1.00 86.25 113 ILE A N 1
ATOM 860 C CA . ILE A 1 113 ? -0.330 1.916 -16.387 1.00 86.25 113 ILE A CA 1
ATOM 861 C C . ILE A 1 113 ? 0.360 2.773 -17.454 1.00 86.25 113 ILE A C 1
ATOM 863 O O . ILE A 1 113 ? 0.696 2.262 -18.520 1.00 86.25 113 ILE A O 1
ATOM 867 N N . ILE A 1 114 ? 0.592 4.061 -17.179 1.00 86.19 114 ILE A N 1
ATOM 868 C C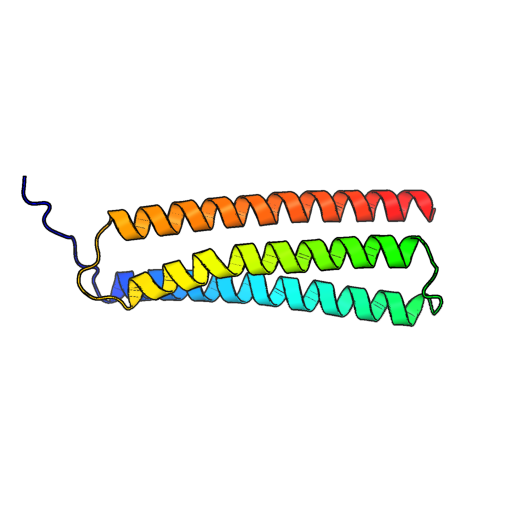A . ILE A 1 114 ? 1.271 4.965 -18.118 1.00 86.19 114 ILE A CA 1
ATOM 869 C C . ILE A 1 114 ? 2.676 4.446 -18.436 1.00 86.19 114 ILE A C 1
ATOM 871 O O . ILE A 1 114 ? 3.038 4.378 -19.611 1.00 86.19 114 ILE A O 1
ATOM 875 N N . THR A 1 115 ? 3.455 4.045 -17.428 1.00 78.88 115 THR A N 1
ATOM 876 C CA . THR A 1 115 ? 4.814 3.547 -17.664 1.00 78.88 115 THR A CA 1
ATOM 877 C C . THR A 1 115 ? 4.819 2.257 -18.480 1.00 78.88 115 THR A C 1
ATOM 879 O O . THR A 1 115 ? 5.633 2.131 -19.393 1.00 78.88 115 THR A O 1
ATOM 882 N N . GLU A 1 116 ? 3.894 1.326 -18.226 1.00 80.31 116 GLU A N 1
ATOM 883 C CA . GLU A 1 116 ? 3.786 0.096 -19.024 1.00 80.31 116 GLU A CA 1
ATOM 884 C C . GLU A 1 116 ? 3.345 0.372 -20.471 1.00 80.31 116 GLU A C 1
ATOM 886 O O . GLU A 1 116 ? 3.862 -0.246 -21.400 1.00 80.31 116 GLU A O 1
ATOM 891 N N . ILE A 1 117 ? 2.460 1.347 -20.705 1.00 85.00 117 ILE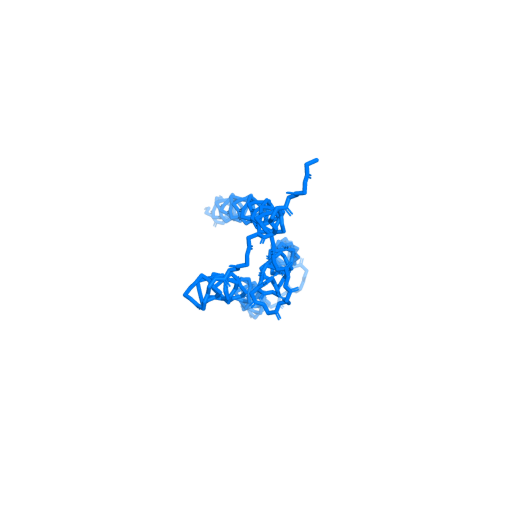 A N 1
ATOM 892 C CA . ILE A 1 117 ? 2.103 1.773 -22.068 1.00 85.00 117 ILE A CA 1
ATOM 893 C C . ILE A 1 117 ? 3.331 2.339 -22.793 1.00 85.00 117 ILE A C 1
ATOM 895 O O . ILE A 1 117 ? 3.604 1.959 -23.932 1.00 85.00 117 ILE A O 1
ATOM 899 N N . VAL A 1 118 ? 4.092 3.224 -22.138 1.00 79.88 118 VAL A N 1
ATOM 900 C CA . VAL A 1 118 ? 5.320 3.801 -22.712 1.00 79.88 118 VAL A CA 1
ATOM 901 C C . VAL A 1 118 ? 6.345 2.706 -22.999 1.00 79.88 118 VAL A C 1
ATOM 903 O O . VAL A 1 118 ? 6.944 2.693 -24.072 1.00 79.88 118 VAL A O 1
ATOM 906 N N . ARG A 1 119 ? 6.514 1.749 -22.082 1.00 73.94 119 ARG A N 1
ATOM 907 C CA . ARG A 1 119 ? 7.384 0.585 -22.271 1.00 73.94 119 ARG A CA 1
ATOM 908 C C . ARG A 1 119 ? 7.010 -0.195 -23.528 1.00 73.94 119 ARG A C 1
ATOM 910 O O . ARG A 1 119 ? 7.885 -0.476 -24.346 1.00 73.94 119 ARG A O 1
ATOM 917 N N . LEU A 1 120 ? 5.732 -0.537 -23.690 1.00 78.44 120 LEU A N 1
ATOM 918 C CA . LEU A 1 120 ? 5.253 -1.277 -24.857 1.00 78.44 120 LEU A CA 1
ATOM 919 C C . LEU A 1 120 ? 5.483 -0.492 -26.154 1.00 78.44 120 LEU A C 1
ATOM 921 O O . LEU A 1 120 ? 5.920 -1.076 -27.140 1.00 78.44 120 LEU A O 1
ATOM 925 N N . ALA A 1 121 ? 5.266 0.826 -26.141 1.00 78.12 121 ALA A N 1
ATOM 926 C CA . ALA A 1 121 ? 5.466 1.685 -27.307 1.00 78.12 121 ALA A CA 1
ATOM 927 C C . ALA A 1 121 ? 6.939 1.835 -27.732 1.00 78.12 121 ALA A C 1
ATOM 929 O O . ALA A 1 121 ? 7.200 2.043 -28.909 1.00 78.12 121 ALA A O 1
ATOM 930 N N . VAL A 1 122 ? 7.891 1.752 -26.797 1.00 71.25 122 VAL A N 1
ATOM 931 C CA . VAL A 1 122 ? 9.339 1.840 -27.089 1.00 71.25 122 VAL A CA 1
ATOM 932 C C . VAL A 1 122 ? 9.936 0.480 -27.482 1.00 71.25 122 VAL A C 1
ATOM 934 O O . VAL A 1 122 ? 11.019 0.427 -28.059 1.00 71.25 122 VAL A O 1
ATOM 937 N N . THR A 1 123 ? 9.254 -0.622 -27.156 1.00 65.06 123 THR A N 1
ATOM 938 C CA . THR A 1 123 ? 9.725 -1.990 -27.444 1.00 65.06 123 THR A CA 1
ATOM 939 C C . THR A 1 123 ? 9.211 -2.529 -28.791 1.00 65.06 123 THR A C 1
ATOM 941 O O . THR A 1 123 ? 9.785 -3.487 -29.309 1.00 65.06 123 THR A O 1
ATOM 944 N N . LEU A 1 124 ? 8.146 -1.934 -29.346 1.00 54.03 124 LEU A N 1
ATOM 945 C CA . LEU A 1 124 ? 7.618 -2.184 -30.699 1.00 54.03 124 LEU A CA 1
ATOM 946 C C . LEU A 1 124 ? 8.367 -1.367 -31.760 1.00 54.03 124 LEU A C 1
ATOM 948 O O . LEU A 1 124 ? 8.532 -1.906 -32.877 1.00 54.03 124 LEU A O 1
#

pLDDT: mean 83.64, std 10.51, range [43.34, 94.69]